Protein AF-A0A8H3AE46-F1 (afdb_monomer_lite)

Foldseek 3Di:
DDPLFQWAWEWDFDDADPVRFTKTFIWTWGPDPPDPDTDIDTDAPQRVCCVQPVDRDHDRARIWTDDPDQWIAGPPGRDIDHCVSSVPRHDHDYDDDDD

Radius of gyration: 13.95 Å; chains: 1; bounding box: 37×35×37 Å

Structure (mmCIF, N/CA/C/O backbone)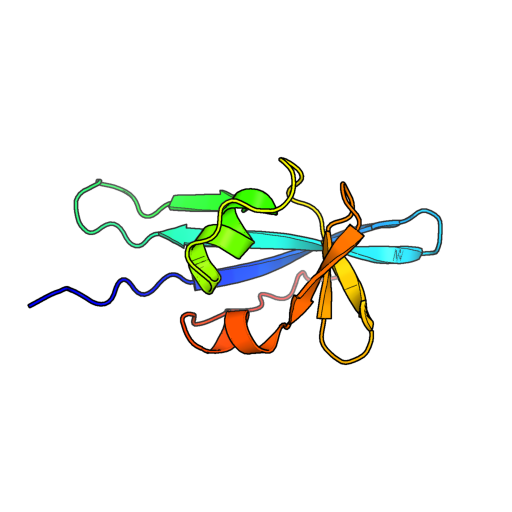:
data_AF-A0A8H3AE46-F1
#
_entry.id   AF-A0A8H3AE46-F1
#
loop_
_atom_site.group_PDB
_atom_site.id
_atom_site.type_symbol
_atom_site.label_atom_id
_atom_site.label_alt_id
_atom_site.label_comp_id
_atom_site.label_asym_id
_atom_site.label_entity_id
_atom_site.label_seq_id
_atom_site.pdbx_PDB_ins_code
_atom_site.Cartn_x
_atom_site.Cartn_y
_atom_site.Cartn_z
_atom_site.occupancy
_atom_site.B_iso_or_equiv
_atom_site.auth_seq_id
_atom_site.auth_comp_id
_atom_site.auth_asym_id
_atom_site.auth_atom_id
_atom_site.pdbx_PDB_model_num
ATOM 1 N N . MET A 1 1 ? -21.027 -10.380 20.212 1.00 33.25 1 MET A N 1
ATOM 2 C CA . MET A 1 1 ? -21.033 -9.512 19.016 1.00 33.25 1 MET A CA 1
ATOM 3 C C . MET A 1 1 ? -19.623 -9.006 18.825 1.00 33.25 1 MET A C 1
ATOM 5 O O . MET A 1 1 ? -19.149 -8.259 19.668 1.00 33.25 1 MET A O 1
ATOM 9 N N . GLU A 1 2 ? -18.929 -9.471 17.795 1.00 35.38 2 GLU A N 1
ATOM 10 C CA . GLU A 1 2 ? -17.583 -8.990 17.488 1.00 35.38 2 GLU A CA 1
ATOM 11 C C . GLU A 1 2 ? -17.728 -7.695 16.677 1.00 35.38 2 GLU A C 1
ATOM 13 O O . GLU A 1 2 ? -18.330 -7.728 15.598 1.00 35.38 2 GLU A O 1
ATOM 18 N N . PRO A 1 3 ? -17.295 -6.529 17.188 1.00 42.03 3 PRO A N 1
ATOM 19 C CA . PRO A 1 3 ? -17.392 -5.304 16.418 1.00 42.03 3 PRO A CA 1
ATOM 20 C C . PRO A 1 3 ? -16.419 -5.415 15.241 1.00 42.03 3 PRO A C 1
ATOM 22 O O . PRO A 1 3 ? -15.204 -5.472 15.430 1.00 42.03 3 PRO A O 1
ATOM 25 N N . ARG A 1 4 ? -16.961 -5.464 14.016 1.00 46.56 4 ARG A N 1
ATOM 26 C CA . ARG A 1 4 ? -16.182 -5.329 12.780 1.00 46.56 4 ARG A CA 1
ATOM 27 C C . ARG A 1 4 ? -15.415 -4.016 12.864 1.00 46.56 4 ARG A C 1
ATOM 29 O O . ARG A 1 4 ? -16.020 -2.955 12.759 1.00 46.56 4 ARG A O 1
ATOM 36 N N . LYS A 1 5 ? -14.107 -4.088 13.093 1.00 48.41 5 LYS A N 1
ATOM 37 C CA . LYS A 1 5 ? -13.227 -2.919 13.108 1.00 48.41 5 LYS A CA 1
ATOM 38 C C . LYS A 1 5 ? -13.118 -2.384 11.676 1.00 48.41 5 LYS A C 1
ATOM 40 O O . LYS A 1 5 ? -12.573 -3.096 10.833 1.00 48.41 5 LYS A O 1
ATOM 45 N N . PRO A 1 6 ? -13.627 -1.179 11.365 1.00 50.16 6 PRO A N 1
ATOM 46 C CA . PRO A 1 6 ? -13.389 -0.581 10.065 1.00 50.16 6 PRO A CA 1
ATOM 47 C C . PRO A 1 6 ? -11.967 -0.017 10.080 1.00 50.16 6 PRO A C 1
ATOM 49 O O . PRO A 1 6 ? -11.699 1.012 10.696 1.00 50.16 6 PRO A O 1
ATOM 52 N N . TYR A 1 7 ? -11.037 -0.740 9.465 1.00 59.28 7 TYR A N 1
ATOM 53 C CA . TYR A 1 7 ? -9.674 -0.268 9.256 1.00 59.28 7 TYR A CA 1
ATOM 54 C C . TYR A 1 7 ? -9.581 0.343 7.869 1.00 59.28 7 TYR A C 1
ATOM 56 O O . TYR A 1 7 ? -9.872 -0.320 6.876 1.00 59.28 7 TYR A O 1
ATOM 64 N N . PHE A 1 8 ? -9.167 1.602 7.800 1.00 58.50 8 PHE A N 1
ATOM 65 C CA . PHE A 1 8 ? -8.978 2.308 6.538 1.00 58.50 8 PHE A CA 1
ATOM 66 C C . PHE A 1 8 ? -7.498 2.301 6.160 1.00 58.50 8 PHE A C 1
ATOM 68 O O . PHE A 1 8 ? -6.647 2.522 7.011 1.00 58.50 8 PHE A O 1
ATOM 75 N N . PHE A 1 9 ? -7.185 2.015 4.904 1.00 65.44 9 PHE A N 1
ATOM 76 C CA . PHE A 1 9 ? -5.849 1.940 4.341 1.00 65.44 9 PHE A CA 1
ATOM 77 C C . PHE A 1 9 ? -5.792 3.048 3.310 1.00 65.44 9 PHE A C 1
ATOM 79 O O . PHE A 1 9 ? -6.587 3.041 2.386 1.00 65.44 9 PHE A O 1
ATOM 86 N N . TYR A 1 10 ? -4.905 4.014 3.466 1.00 61.06 10 TYR A N 1
ATOM 87 C CA . TYR A 1 10 ? -4.737 5.106 2.514 1.00 61.06 10 TYR A CA 1
ATOM 88 C C . TYR A 1 10 ? -3.467 4.849 1.720 1.00 61.06 10 TYR A C 1
ATOM 90 O O . TYR A 1 10 ? -2.464 4.462 2.309 1.00 61.06 10 TYR A O 1
ATOM 98 N N . PHE A 1 11 ? -3.476 5.087 0.412 1.00 68.19 11 PHE A N 1
ATOM 99 C CA . PHE A 1 11 ? -2.239 5.099 -0.363 1.00 68.19 11 PHE A CA 1
ATOM 100 C C . PHE A 1 11 ? -1.705 6.522 -0.413 1.00 68.19 11 PHE A C 1
ATOM 102 O O . PHE A 1 11 ? -2.384 7.416 -0.910 1.00 68.19 11 PHE A O 1
ATOM 109 N N . VAL A 1 12 ? -0.487 6.720 0.076 1.00 64.56 12 VAL A N 1
ATOM 110 C CA . VAL A 1 12 ? 0.244 7.975 -0.083 1.00 64.56 12 VAL A CA 1
ATOM 111 C C . VAL A 1 12 ? 1.391 7.729 -1.038 1.00 64.56 12 VAL A C 1
ATOM 113 O O . VAL A 1 12 ? 2.232 6.872 -0.787 1.00 64.56 12 VAL A O 1
ATOM 116 N N . THR A 1 13 ? 1.441 8.469 -2.138 1.00 64.75 13 THR A N 1
ATOM 117 C CA . THR A 1 13 ? 2.589 8.438 -3.043 1.00 64.75 13 THR A CA 1
ATOM 118 C C . THR A 1 13 ? 3.710 9.292 -2.467 1.00 64.75 13 THR A C 1
ATOM 120 O O . THR A 1 13 ? 3.600 10.515 -2.461 1.00 64.75 13 THR A O 1
ATOM 123 N N . ASN A 1 14 ? 4.793 8.663 -2.013 1.00 62.19 14 ASN A N 1
ATOM 124 C CA . ASN A 1 14 ? 5.985 9.357 -1.537 1.00 62.19 14 ASN A CA 1
ATOM 125 C C . ASN A 1 14 ? 7.172 8.980 -2.422 1.00 62.19 14 ASN A C 1
ATOM 127 O O . ASN A 1 14 ? 7.852 7.982 -2.196 1.00 62.19 14 ASN A O 1
ATOM 131 N N . GLY A 1 15 ? 7.441 9.813 -3.425 1.00 71.31 15 GLY A N 1
ATOM 132 C CA . GLY A 1 15 ? 8.631 9.691 -4.261 1.00 71.31 15 GLY A CA 1
ATOM 133 C C . GLY A 1 15 ? 8.539 8.641 -5.370 1.00 71.31 15 GLY A C 1
ATOM 134 O O . GLY A 1 15 ? 7.485 8.080 -5.675 1.00 71.31 15 GLY A O 1
ATOM 135 N N . ARG A 1 16 ? 9.676 8.434 -6.036 1.00 78.88 16 ARG A N 1
ATOM 136 C CA . ARG A 1 16 ? 9.837 7.516 -7.166 1.00 78.88 16 ARG A CA 1
ATOM 137 C C . ARG A 1 16 ? 11.087 6.664 -6.974 1.00 78.88 16 ARG A C 1
ATOM 139 O O . ARG A 1 16 ? 12.058 7.108 -6.363 1.00 78.88 16 ARG A O 1
ATOM 146 N N . THR A 1 17 ? 11.082 5.455 -7.518 1.00 76.94 17 THR A N 1
ATOM 147 C CA . THR A 1 17 ? 12.285 4.624 -7.633 1.00 76.94 17 THR A CA 1
ATOM 148 C C . THR A 1 17 ? 13.288 5.270 -8.597 1.00 76.94 17 THR A C 1
ATOM 150 O O . THR A 1 17 ? 12.956 6.188 -9.349 1.00 76.94 17 THR A O 1
ATOM 153 N N . ARG A 1 18 ? 14.521 4.742 -8.655 1.00 77.94 18 ARG A N 1
ATOM 154 C CA . ARG A 1 18 ? 15.526 5.177 -9.649 1.00 77.94 18 ARG A CA 1
ATOM 155 C C . ARG A 1 18 ? 15.058 5.009 -11.099 1.00 77.94 18 ARG A C 1
ATOM 157 O O . ARG A 1 18 ? 15.480 5.773 -11.955 1.00 77.94 18 ARG A O 1
ATOM 164 N N . SER A 1 19 ? 14.191 4.032 -11.366 1.00 79.81 19 SER A N 1
ATOM 165 C CA . SER A 1 19 ? 13.585 3.797 -12.682 1.00 79.81 19 SER A CA 1
ATOM 166 C C . SER A 1 19 ? 12.355 4.673 -12.953 1.00 79.81 19 SER A C 1
ATOM 168 O O . SER A 1 19 ? 11.729 4.537 -13.999 1.00 79.81 19 SER A O 1
ATOM 170 N N . GLY A 1 20 ? 11.998 5.569 -12.028 1.00 78.69 20 GLY A N 1
ATOM 171 C CA . GLY A 1 20 ? 10.869 6.485 -12.168 1.00 78.69 20 GLY A CA 1
ATOM 172 C C . GLY A 1 20 ? 9.515 5.904 -11.758 1.00 78.69 20 GLY A C 1
ATOM 173 O O . GLY A 1 20 ? 8.515 6.611 -11.876 1.00 78.69 20 GLY A O 1
ATOM 174 N N . ALA A 1 21 ? 9.459 4.667 -11.251 1.00 81.00 21 ALA A N 1
ATOM 175 C CA . ALA A 1 21 ? 8.209 4.069 -10.791 1.00 81.00 21 ALA A CA 1
ATOM 176 C C . ALA A 1 21 ? 7.724 4.757 -9.501 1.00 81.00 21 ALA A C 1
ATOM 178 O O . ALA A 1 21 ? 8.544 5.015 -8.616 1.00 81.00 21 ALA A O 1
ATOM 179 N N . PRO A 1 22 ? 6.426 5.066 -9.365 1.00 82.56 22 PRO A N 1
ATOM 180 C CA . PRO A 1 22 ? 5.878 5.661 -8.148 1.00 82.56 22 PRO A CA 1
ATOM 181 C C . PRO A 1 22 ? 6.047 4.731 -6.940 1.00 82.56 22 PRO A C 1
ATOM 183 O O . PRO A 1 22 ? 5.851 3.519 -7.045 1.00 82.56 22 PRO A O 1
ATOM 186 N N . ILE A 1 23 ? 6.410 5.313 -5.795 1.00 86.19 23 ILE A N 1
ATOM 187 C CA . ILE A 1 23 ? 6.477 4.618 -4.506 1.00 86.19 23 ILE A CA 1
ATOM 188 C C . ILE A 1 23 ? 5.264 5.021 -3.673 1.00 86.19 23 ILE A C 1
ATOM 190 O O . ILE A 1 23 ? 4.923 6.200 -3.571 1.00 86.19 23 ILE A O 1
ATOM 194 N N . TYR A 1 24 ? 4.639 4.032 -3.051 1.00 83.69 24 TYR A N 1
ATOM 195 C CA . TYR A 1 24 ? 3.456 4.166 -2.220 1.00 83.69 24 TYR A CA 1
ATOM 196 C C . TYR A 1 24 ? 3.773 3.752 -0.786 1.00 83.69 24 TYR A C 1
ATOM 198 O O . TYR A 1 24 ? 4.400 2.719 -0.568 1.00 83.69 24 TYR A O 1
ATOM 206 N N . ASN A 1 25 ? 3.256 4.489 0.187 1.00 85.06 25 ASN A N 1
ATOM 207 C CA . ASN A 1 25 ? 3.104 4.030 1.560 1.00 85.06 25 ASN A CA 1
ATOM 208 C C . ASN A 1 25 ? 1.625 3.745 1.793 1.00 85.06 25 ASN A C 1
ATOM 210 O O . ASN A 1 25 ? 0.761 4.505 1.350 1.00 85.06 25 ASN A O 1
ATOM 214 N N . ILE A 1 26 ? 1.329 2.653 2.491 1.00 81.94 26 ILE A N 1
ATOM 215 C CA . ILE A 1 26 ? -0.035 2.363 2.918 1.00 81.94 26 ILE A CA 1
ATOM 216 C C . ILE A 1 26 ? -0.184 2.831 4.363 1.00 81.94 26 ILE A C 1
ATOM 218 O O . ILE A 1 26 ? 0.589 2.429 5.229 1.00 81.94 26 ILE A O 1
ATOM 222 N N . LEU A 1 27 ? -1.173 3.674 4.641 1.00 79.50 27 LEU A N 1
ATOM 223 C CA . LEU A 1 27 ? -1.457 4.162 5.984 1.00 79.50 27 LEU A CA 1
ATOM 224 C C . LEU A 1 27 ? -2.676 3.465 6.562 1.00 79.50 27 LEU A C 1
ATOM 226 O O . LEU A 1 27 ? -3.766 3.608 6.024 1.00 79.50 27 LEU A O 1
ATOM 230 N N . LYS A 1 28 ? -2.519 2.777 7.688 1.00 76.62 28 LYS A N 1
ATOM 231 C CA . LYS A 1 28 ? -3.627 2.212 8.453 1.00 76.62 28 LYS A CA 1
ATOM 232 C C . LYS A 1 28 ? -4.185 3.262 9.406 1.00 76.62 28 LYS A C 1
ATOM 234 O O . LYS A 1 28 ? -3.489 3.701 10.321 1.00 76.62 28 LYS A O 1
ATOM 239 N N . HIS A 1 29 ? -5.450 3.614 9.233 1.00 73.44 29 HIS A N 1
ATOM 240 C CA . HIS A 1 29 ? -6.227 4.367 10.202 1.00 73.44 29 HIS A CA 1
ATOM 241 C C . HIS A 1 29 ? -6.914 3.402 11.162 1.00 73.44 29 HIS A C 1
ATOM 243 O O . HIS A 1 29 ? -7.703 2.544 10.753 1.00 73.44 29 HIS A O 1
ATOM 249 N N . THR A 1 30 ? -6.620 3.558 12.448 1.00 69.94 30 THR A N 1
ATOM 250 C CA . THR A 1 30 ? -7.317 2.837 13.509 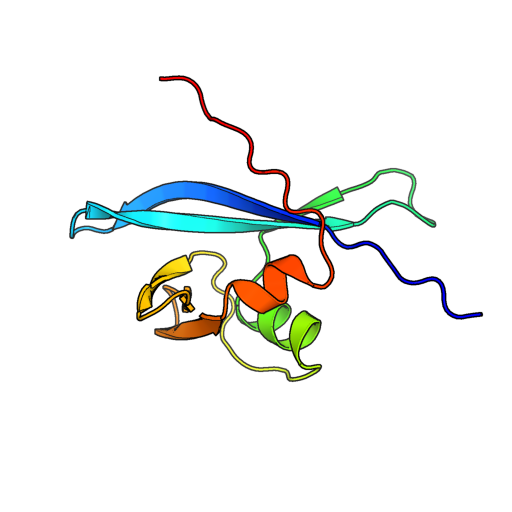1.00 69.94 30 THR A CA 1
ATOM 251 C C . THR A 1 30 ? -8.287 3.797 14.191 1.00 69.94 30 THR A C 1
ATOM 253 O O . THR A 1 30 ? -7.827 4.720 14.876 1.00 69.94 30 THR A O 1
ATOM 256 N N . PRO A 1 31 ? -9.611 3.606 14.029 1.00 64.75 31 PRO A N 1
ATOM 257 C CA . PRO A 1 31 ? -10.583 4.398 14.764 1.00 64.75 31 PRO A CA 1
ATOM 258 C C . PRO A 1 31 ? -10.439 4.102 16.260 1.00 64.75 31 PRO A C 1
ATOM 260 O O . PRO A 1 31 ? -10.308 2.948 16.676 1.00 64.75 31 PRO A O 1
ATOM 263 N N . GLY A 1 32 ? -10.428 5.152 17.078 1.00 57.50 32 GLY A N 1
ATOM 264 C CA . GLY A 1 32 ? -10.346 5.002 18.526 1.00 57.50 32 GLY A CA 1
ATOM 265 C C . GLY A 1 32 ? -11.643 4.406 19.062 1.00 57.50 32 GLY A C 1
ATOM 266 O O . GLY A 1 32 ? -12.657 5.093 19.093 1.00 57.50 32 GLY A O 1
ATOM 267 N N . SER A 1 33 ? -11.628 3.141 19.487 1.00 55.53 33 SER A N 1
ATOM 268 C CA . SER A 1 33 ? -12.729 2.578 20.284 1.00 55.53 33 SER A CA 1
ATOM 269 C C . SER A 1 33 ? -12.490 2.726 21.790 1.00 55.53 33 SER A C 1
ATOM 271 O O . SER A 1 33 ? -13.442 2.712 22.561 1.00 55.53 33 SER A O 1
ATOM 273 N N . THR A 1 34 ? -11.226 2.841 22.219 1.00 53.56 34 THR A N 1
ATOM 274 C CA . THR A 1 34 ? -10.808 2.827 23.638 1.00 53.56 34 THR A CA 1
ATOM 275 C C . THR A 1 34 ? -9.611 3.732 23.964 1.00 53.56 34 THR A C 1
ATOM 277 O O . THR A 1 34 ? -9.326 3.959 25.137 1.00 53.56 34 THR A O 1
ATOM 280 N N . THR A 1 35 ? -8.913 4.278 22.964 1.00 48.41 35 THR A N 1
ATOM 281 C CA . THR A 1 35 ? -7.814 5.246 23.129 1.00 48.41 35 THR A CA 1
ATOM 282 C C . THR A 1 3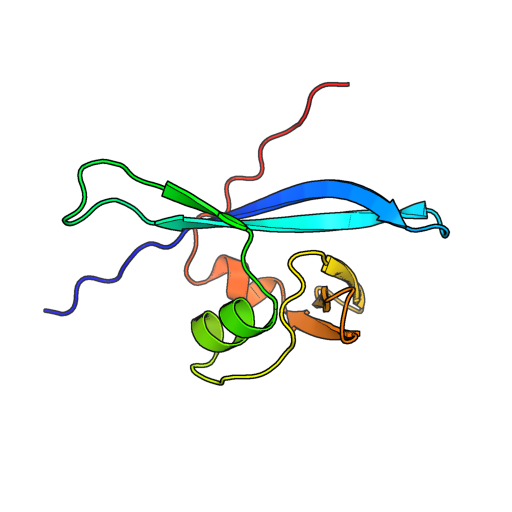5 ? -8.258 6.656 22.718 1.00 48.41 35 THR A C 1
ATOM 284 O O . THR A 1 35 ? -9.031 6.785 21.769 1.00 48.41 35 THR A O 1
ATOM 287 N N . PRO A 1 36 ? -7.763 7.738 23.361 1.00 46.88 36 PRO A N 1
ATOM 288 C CA . PRO A 1 36 ? -8.324 9.087 23.192 1.00 46.88 36 PRO A CA 1
ATOM 289 C C . PRO A 1 36 ? -8.113 9.721 21.808 1.00 46.88 36 PRO A C 1
ATOM 291 O O . PRO A 1 36 ? -8.613 10.815 21.560 1.00 46.88 36 PRO A O 1
ATOM 294 N N . ARG A 1 37 ? -7.343 9.094 20.910 1.00 51.75 37 ARG A N 1
ATOM 295 C CA . ARG A 1 37 ? -7.074 9.615 19.567 1.00 51.75 37 ARG A CA 1
ATOM 296 C C . ARG A 1 37 ? -7.050 8.483 18.553 1.00 51.75 37 ARG A C 1
ATOM 298 O O . ARG A 1 37 ? -6.322 7.507 18.724 1.00 51.75 37 ARG A O 1
ATOM 305 N N . ALA A 1 38 ? -7.819 8.654 17.482 1.00 60.81 38 ALA A N 1
ATOM 306 C CA . ALA A 1 38 ? -7.589 7.916 16.254 1.00 60.81 38 ALA A CA 1
ATOM 307 C C . ALA A 1 38 ? -6.137 8.146 15.808 1.00 60.81 38 ALA A C 1
ATOM 309 O O . ALA A 1 38 ? -5.628 9.266 15.915 1.00 60.81 38 ALA A O 1
ATOM 310 N N . PHE A 1 39 ? -5.466 7.094 15.346 1.00 66.69 39 PHE A N 1
ATOM 311 C CA . PHE A 1 39 ? -4.094 7.200 14.858 1.00 66.69 39 PHE A CA 1
ATOM 312 C C . PHE A 1 39 ? -3.978 6.617 13.456 1.00 66.69 39 PHE A C 1
ATOM 314 O O . PHE A 1 39 ? -4.666 5.656 13.098 1.00 66.69 39 PHE A O 1
ATOM 321 N N . THR A 1 40 ? -3.084 7.220 12.684 1.00 70.19 40 THR A N 1
ATOM 322 C CA . THR A 1 40 ? -2.731 6.794 11.337 1.00 70.19 40 THR A CA 1
ATOM 323 C C . THR A 1 40 ? -1.260 6.399 11.352 1.00 70.19 40 THR A C 1
ATOM 325 O O . THR A 1 40 ? -0.428 7.185 11.802 1.00 70.19 40 THR A O 1
ATOM 328 N N . ALA A 1 41 ? -0.938 5.185 10.908 1.00 78.88 41 ALA A N 1
ATOM 329 C CA . ALA A 1 41 ? 0.435 4.681 10.869 1.00 78.88 41 ALA A CA 1
ATOM 330 C C . ALA A 1 41 ? 0.741 4.008 9.531 1.00 78.88 41 ALA A C 1
ATOM 332 O O . ALA A 1 41 ? -0.122 3.350 8.954 1.00 78.88 41 ALA A O 1
ATOM 333 N N . GLU A 1 42 ? 1.979 4.144 9.062 1.00 85.94 42 GLU A N 1
ATOM 334 C CA . GLU A 1 42 ? 2.481 3.383 7.918 1.00 85.94 42 GLU A CA 1
ATOM 335 C C . GLU A 1 42 ? 2.488 1.886 8.241 1.00 85.94 42 GLU A C 1
ATOM 337 O O . GLU A 1 42 ? 2.996 1.467 9.285 1.00 85.94 42 GLU A O 1
ATOM 342 N N . ILE A 1 43 ? 1.906 1.074 7.358 1.00 86.19 43 ILE A N 1
ATOM 343 C CA . ILE A 1 43 ? 1.828 -0.374 7.544 1.00 86.19 43 ILE A CA 1
ATOM 344 C C . ILE A 1 43 ? 3.023 -1.072 6.901 1.00 86.19 43 ILE A C 1
ATOM 346 O O . ILE A 1 43 ? 3.342 -0.881 5.721 1.00 86.19 43 ILE A O 1
ATOM 350 N N . ARG A 1 44 ? 3.672 -1.928 7.689 1.00 91.25 44 ARG A N 1
ATOM 351 C CA . ARG A 1 44 ? 4.750 -2.793 7.210 1.00 91.25 44 ARG A CA 1
ATOM 352 C C . ARG A 1 44 ? 4.184 -3.890 6.322 1.00 91.25 44 ARG A C 1
ATOM 354 O O . ARG A 1 44 ? 3.057 -4.335 6.522 1.00 91.25 44 ARG A O 1
ATOM 361 N N . CYS A 1 45 ? 4.998 -4.392 5.405 1.00 90.88 45 CYS A N 1
ATOM 362 C CA . CYS A 1 45 ? 4.620 -5.508 4.547 1.00 90.88 45 CYS A CA 1
ATOM 363 C C . CYS A 1 45 ? 4.206 -6.739 5.366 1.00 90.88 45 CYS A C 1
ATOM 365 O O . CYS A 1 45 ? 3.184 -7.342 5.058 1.00 90.88 45 CYS A O 1
ATOM 367 N N . SER A 1 46 ? 4.915 -7.049 6.457 1.00 91.50 46 SER A N 1
ATOM 368 C CA . SER A 1 46 ? 4.523 -8.120 7.385 1.00 91.50 46 SER A CA 1
ATOM 369 C C . SER A 1 46 ? 3.113 -7.961 7.947 1.00 91.50 46 SER A C 1
ATOM 371 O O . SER A 1 46 ? 2.347 -8.919 8.051 1.00 91.50 46 SER A O 1
ATOM 373 N N . ASP A 1 47 ? 2.779 -6.730 8.319 1.00 88.06 47 ASP A N 1
ATOM 374 C CA . ASP A 1 47 ? 1.532 -6.410 8.996 1.00 88.06 47 ASP A CA 1
ATOM 375 C C . ASP A 1 47 ? 0.385 -6.416 7.983 1.00 88.06 47 ASP A C 1
ATOM 377 O O . ASP A 1 47 ? -0.686 -6.933 8.273 1.00 88.06 47 ASP A O 1
ATOM 381 N N . LEU A 1 48 ? 0.624 -5.945 6.755 1.00 85.94 48 LEU A N 1
ATOM 382 C CA . LEU A 1 48 ? -0.363 -5.968 5.677 1.00 85.94 48 LEU A CA 1
ATOM 383 C C . LEU A 1 48 ? -0.840 -7.397 5.353 1.00 85.94 48 LEU A C 1
ATOM 385 O O . LEU A 1 48 ? -2.039 -7.628 5.187 1.00 85.94 48 LEU A O 1
ATOM 389 N N . TRP A 1 49 ? 0.074 -8.369 5.303 1.00 84.50 49 TRP A N 1
ATOM 390 C CA . TRP A 1 49 ? -0.278 -9.776 5.076 1.00 84.50 49 TRP A CA 1
ATOM 391 C C . TRP A 1 49 ? -1.004 -10.387 6.266 1.00 84.50 49 TRP A C 1
ATOM 393 O O . TRP A 1 49 ? -1.945 -11.165 6.085 1.00 84.50 49 TRP A O 1
ATOM 403 N N . HIS A 1 50 ? -0.593 -10.017 7.477 1.00 84.81 50 HIS A N 1
ATOM 404 C CA . HIS A 1 50 ? -1.258 -10.485 8.678 1.00 84.81 50 HIS A CA 1
ATOM 405 C C . HIS A 1 50 ? -2.700 -9.978 8.752 1.00 84.81 50 HIS A C 1
ATOM 407 O O . HIS A 1 50 ? -3.603 -10.752 9.043 1.00 84.81 50 HIS A O 1
ATOM 413 N N . GLU A 1 51 ? -2.948 -8.717 8.409 1.00 77.94 51 GLU A N 1
ATOM 414 C CA . GLU A 1 51 ? -4.298 -8.147 8.413 1.00 77.94 51 GLU A CA 1
ATOM 415 C C . GLU A 1 51 ? -5.205 -8.782 7.352 1.00 77.94 51 GLU A C 1
ATOM 417 O O . GLU A 1 51 ? -6.381 -9.022 7.610 1.00 77.94 51 GLU A O 1
ATOM 422 N N . ALA A 1 52 ? -4.675 -9.077 6.163 1.00 75.62 52 ALA A N 1
ATOM 423 C CA . ALA A 1 52 ? -5.482 -9.611 5.068 1.00 75.62 52 ALA A CA 1
ATOM 424 C C . ALA A 1 52 ? -5.727 -11.122 5.165 1.00 75.62 52 ALA A C 1
ATOM 426 O O . ALA A 1 52 ? -6.805 -11.598 4.814 1.00 75.62 52 AL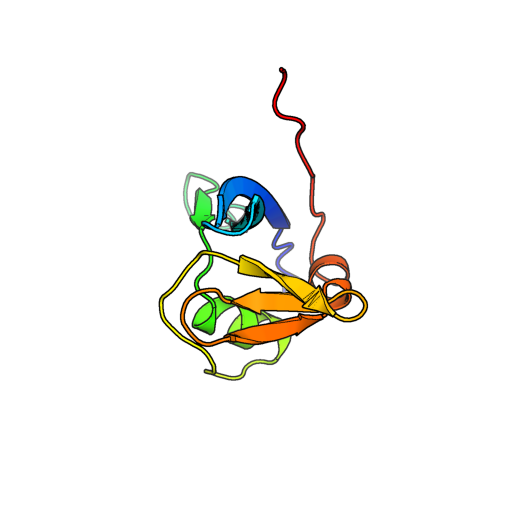A A O 1
ATOM 427 N N . TYR A 1 53 ? -4.722 -11.878 5.611 1.00 76.19 53 TYR A N 1
ATOM 428 C CA . TYR A 1 53 ? -4.723 -13.340 5.534 1.00 76.19 53 TYR A CA 1
ATOM 429 C C . TYR A 1 53 ? -4.490 -14.026 6.885 1.00 76.19 53 TYR A C 1
ATOM 431 O O . TYR A 1 53 ? -4.520 -15.250 6.951 1.00 76.19 53 TYR A O 1
ATOM 439 N N . SER A 1 54 ? -4.257 -13.275 7.968 1.00 80.75 54 SER A N 1
ATOM 440 C CA . SER A 1 54 ? -3.850 -13.809 9.282 1.00 80.75 54 SER A CA 1
ATOM 441 C C . SER A 1 54 ? -2.519 -14.576 9.264 1.00 80.75 54 SER A C 1
ATOM 443 O O . SER A 1 54 ? -2.258 -15.401 10.136 1.00 80.75 54 SER A O 1
ATOM 445 N N . ILE A 1 55 ? -1.629 -14.267 8.312 1.00 79.88 55 ILE A N 1
ATOM 446 C CA . ILE A 1 55 ? -0.323 -14.926 8.142 1.00 79.88 55 ILE A CA 1
ATOM 447 C C . ILE A 1 55 ? 0.800 -13.932 8.448 1.00 79.88 55 ILE A C 1
ATOM 449 O O . ILE A 1 55 ? 0.774 -12.802 7.969 1.00 79.88 55 ILE A O 1
ATOM 453 N N . LYS A 1 56 ? 1.800 -14.341 9.238 1.00 82.69 56 LYS A N 1
ATOM 454 C CA . LYS A 1 56 ? 3.019 -13.543 9.447 1.00 82.69 56 LYS A CA 1
ATOM 455 C C . LYS A 1 56 ? 3.982 -13.780 8.295 1.00 82.69 56 LYS A C 1
ATOM 457 O O . LYS A 1 56 ? 4.794 -14.699 8.349 1.00 82.69 56 LYS A O 1
ATOM 462 N N . ASP A 1 57 ? 3.861 -12.961 7.261 1.00 84.38 57 ASP A N 1
ATOM 463 C CA . ASP A 1 57 ? 4.664 -13.085 6.053 1.00 84.38 57 ASP A CA 1
ATOM 464 C C . ASP A 1 57 ? 5.056 -11.717 5.487 1.00 84.38 57 ASP A C 1
ATOM 466 O O . ASP A 1 57 ? 4.257 -10.794 5.528 1.00 84.38 57 ASP A O 1
ATOM 470 N N . GLY A 1 58 ? 6.275 -11.576 4.961 1.00 88.69 58 GLY A N 1
ATOM 471 C CA . GLY A 1 58 ? 6.824 -10.301 4.476 1.00 88.69 58 GLY A CA 1
ATOM 472 C C . GLY A 1 58 ? 7.946 -9.728 5.342 1.00 88.69 58 GLY A C 1
ATOM 473 O O . GLY A 1 58 ? 8.553 -10.434 6.144 1.00 88.69 58 GLY A O 1
ATOM 474 N N . CYS A 1 59 ? 8.265 -8.447 5.139 1.00 93.12 59 CYS A N 1
ATOM 475 C CA . CYS A 1 59 ? 9.365 -7.760 5.825 1.00 93.12 59 CYS A CA 1
ATOM 476 C C . CYS A 1 59 ? 8.910 -6.475 6.538 1.00 93.12 59 CYS A C 1
ATOM 478 O O . CYS A 1 59 ? 7.749 -6.073 6.464 1.00 93.12 59 CYS A O 1
ATOM 480 N N . SER A 1 60 ? 9.842 -5.816 7.229 1.00 94.00 60 SER A N 1
ATOM 481 C CA . SER A 1 60 ? 9.592 -4.599 8.011 1.00 94.00 60 SER A CA 1
ATOM 482 C C . SER A 1 60 ? 9.457 -3.314 7.181 1.00 94.00 60 SER A C 1
ATOM 484 O O . SER A 1 60 ? 9.228 -2.253 7.759 1.00 94.00 60 SER A O 1
ATOM 486 N N . PHE A 1 61 ? 9.595 -3.380 5.853 1.00 93.69 61 PHE A N 1
ATOM 487 C CA . PHE A 1 61 ? 9.473 -2.212 4.977 1.00 93.69 61 PHE A CA 1
ATOM 488 C C . PHE A 1 61 ? 8.020 -1.753 4.857 1.00 93.69 61 PHE A C 1
ATOM 490 O O . PHE A 1 61 ? 7.100 -2.567 4.867 1.00 93.69 61 PHE A O 1
ATOM 497 N N . VAL A 1 62 ? 7.843 -0.443 4.691 1.00 90.88 62 VAL A N 1
ATOM 498 C CA . VAL A 1 62 ? 6.538 0.236 4.578 1.00 90.88 62 VAL A CA 1
ATOM 499 C C . VAL A 1 62 ? 6.263 0.807 3.181 1.00 90.88 62 VAL A C 1
ATOM 501 O O . VAL A 1 62 ? 5.219 1.411 2.954 1.00 90.88 62 VAL A O 1
ATOM 504 N N . GLN A 1 63 ? 7.207 0.625 2.254 1.00 90.25 63 GLN A N 1
ATOM 505 C CA . GLN A 1 63 ? 7.165 1.158 0.894 1.00 90.25 63 GLN A CA 1
ATOM 506 C C . GLN A 1 63 ? 6.771 0.074 -0.107 1.00 90.25 63 GLN A C 1
ATOM 508 O O . GLN A 1 63 ? 7.279 -1.051 -0.063 1.00 90.25 63 GLN A O 1
ATOM 513 N N . TYR A 1 64 ? 5.917 0.448 -1.050 1.00 89.88 64 TYR A N 1
ATOM 514 C CA . TYR A 1 64 ? 5.363 -0.411 -2.086 1.00 89.88 64 TYR A CA 1
ATOM 515 C C . TYR A 1 64 ? 5.498 0.260 -3.454 1.00 89.88 64 TYR A C 1
ATOM 517 O O . TYR A 1 64 ? 5.601 1.479 -3.551 1.00 89.88 64 TYR A O 1
ATOM 525 N N . ILE A 1 65 ? 5.474 -0.531 -4.516 1.00 89.44 65 ILE A N 1
ATOM 526 C CA . ILE A 1 65 ? 5.413 -0.080 -5.910 1.00 89.44 65 ILE A CA 1
ATOM 527 C C . ILE A 1 65 ? 4.246 -0.771 -6.609 1.00 89.44 65 ILE A C 1
ATOM 529 O O . ILE A 1 65 ? 3.684 -1.733 -6.079 1.00 89.44 65 ILE A O 1
ATOM 533 N N . ASP A 1 66 ? 3.885 -0.305 -7.800 1.00 86.19 66 ASP A N 1
ATOM 534 C CA . ASP A 1 66 ? 2.942 -1.039 -8.639 1.00 86.19 66 ASP A CA 1
ATOM 535 C C . ASP A 1 66 ? 3.546 -2.379 -9.074 1.00 86.19 66 ASP A C 1
ATOM 537 O O . ASP A 1 66 ? 4.667 -2.437 -9.581 1.00 86.19 66 ASP A O 1
ATOM 541 N N . GLY A 1 67 ? 2.785 -3.447 -8.845 1.00 83.94 67 GLY A N 1
ATOM 542 C CA . GLY A 1 67 ? 3.059 -4.786 -9.350 1.00 83.94 67 GLY A CA 1
ATOM 543 C C . GLY A 1 67 ? 2.206 -5.108 -10.586 1.00 83.94 67 GLY A C 1
ATOM 544 O O . GLY A 1 67 ? 1.385 -4.288 -11.018 1.00 83.94 67 GLY A O 1
ATOM 545 N N . PRO A 1 68 ? 2.366 -6.307 -11.163 1.00 83.12 68 PRO A N 1
ATOM 546 C CA . PRO A 1 68 ? 1.572 -6.757 -12.300 1.00 83.12 68 PRO A CA 1
ATOM 547 C C . PRO A 1 68 ? 0.081 -6.873 -11.949 1.00 83.12 68 PRO A C 1
ATOM 549 O O . PRO A 1 68 ? -0.293 -7.143 -10.808 1.00 83.12 68 PRO A O 1
ATOM 552 N N . GLU A 1 69 ? -0.780 -6.666 -12.950 1.00 75.12 69 GLU A N 1
ATOM 553 C CA . GLU A 1 69 ? -2.204 -7.044 -12.933 1.00 75.12 69 GLU A CA 1
ATOM 554 C C . GLU A 1 69 ? -2.925 -6.775 -11.597 1.00 75.12 69 GLU A C 1
ATOM 556 O O . GLU A 1 69 ? -3.458 -7.676 -10.952 1.00 75.12 69 GLU A O 1
ATOM 561 N N . TYR A 1 70 ? -2.945 -5.511 -11.166 1.00 81.75 70 TYR A N 1
ATOM 562 C CA . TYR A 1 70 ? -3.633 -5.050 -9.947 1.00 81.75 70 TYR A CA 1
ATOM 563 C C . TYR A 1 70 ? -2.978 -5.426 -8.608 1.00 81.75 70 TYR A C 1
ATOM 565 O O . TYR A 1 70 ? -3.634 -5.329 -7.563 1.00 81.75 70 TYR A O 1
ATOM 573 N N . HIS A 1 71 ? -1.696 -5.780 -8.599 1.00 86.44 71 HIS A N 1
ATOM 574 C CA . HIS A 1 71 ? -0.925 -5.974 -7.371 1.00 86.44 71 HIS A CA 1
ATOM 575 C C . HIS A 1 71 ? -0.145 -4.714 -6.977 1.00 86.44 71 HIS A C 1
ATOM 577 O O . HIS A 1 71 ? 0.071 -3.801 -7.777 1.00 86.44 71 HIS A O 1
ATOM 583 N N . ILE A 1 72 ? 0.246 -4.650 -5.710 1.00 88.06 72 ILE A N 1
ATOM 584 C CA . ILE A 1 72 ? 1.366 -3.831 -5.242 1.00 88.06 72 ILE A CA 1
ATOM 585 C C . ILE A 1 72 ? 2.481 -4.758 -4.789 1.00 88.06 72 ILE A C 1
ATOM 587 O O . ILE A 1 72 ? 2.200 -5.800 -4.201 1.00 88.06 72 ILE A O 1
ATOM 591 N N . SER A 1 73 ? 3.726 -4.358 -4.994 1.00 91.50 73 SER A N 1
ATOM 592 C CA . SER A 1 73 ? 4.886 -5.140 -4.569 1.00 91.50 73 SER A CA 1
ATOM 593 C C . SER A 1 73 ? 5.651 -4.386 -3.493 1.00 91.50 73 SER A C 1
ATOM 595 O O . SER A 1 73 ? 5.932 -3.197 -3.629 1.00 91.50 73 SER A O 1
ATOM 597 N N . CYS A 1 74 ? 5.973 -5.063 -2.394 1.00 92.12 74 CYS A N 1
ATOM 598 C CA . CYS A 1 74 ? 6.785 -4.501 -1.322 1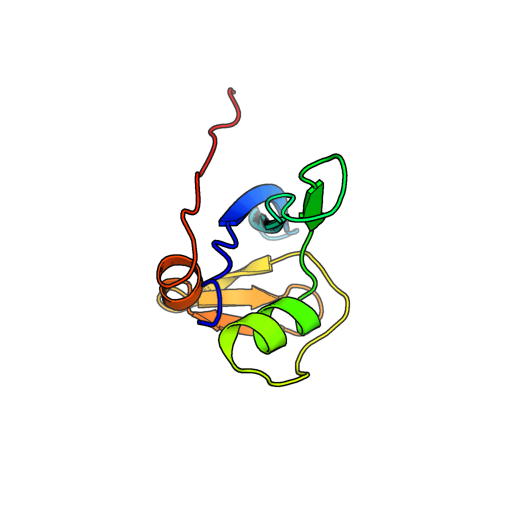.00 92.12 74 CYS A CA 1
ATOM 599 C C . CYS A 1 74 ? 8.204 -4.233 -1.829 1.00 92.12 74 CYS A C 1
ATOM 601 O O . CYS A 1 74 ? 8.876 -5.147 -2.306 1.00 92.12 74 CYS A O 1
ATOM 603 N N . LEU A 1 75 ? 8.695 -3.006 -1.661 1.00 91.12 75 LEU A N 1
ATOM 604 C CA . LEU A 1 75 ? 10.019 -2.616 -2.144 1.00 91.12 75 LEU A CA 1
ATOM 605 C C . LEU A 1 75 ? 11.153 -3.362 -1.418 1.00 91.12 75 LEU A C 1
ATOM 607 O O . LEU A 1 75 ? 12.214 -3.580 -1.992 1.00 91.12 75 LEU A O 1
ATOM 611 N N . GLY A 1 76 ? 10.933 -3.766 -0.162 1.00 91.06 76 GLY A N 1
ATOM 612 C CA . GLY A 1 76 ? 11.961 -4.415 0.655 1.00 91.06 76 GLY A CA 1
ATOM 613 C C . GLY A 1 76 ? 12.165 -5.903 0.369 1.00 91.06 76 GLY A C 1
ATOM 614 O O . GLY A 1 76 ? 13.290 -6.382 0.436 1.00 91.06 76 GLY A O 1
ATOM 615 N N . CYS A 1 77 ? 11.095 -6.654 0.090 1.00 92.88 77 CYS A N 1
ATOM 616 C CA . CYS A 1 77 ? 11.170 -8.114 -0.094 1.00 92.88 77 CYS A CA 1
ATOM 617 C C . CYS A 1 77 ? 10.524 -8.633 -1.385 1.00 92.88 77 CYS A C 1
ATOM 619 O O . CYS A 1 77 ? 10.519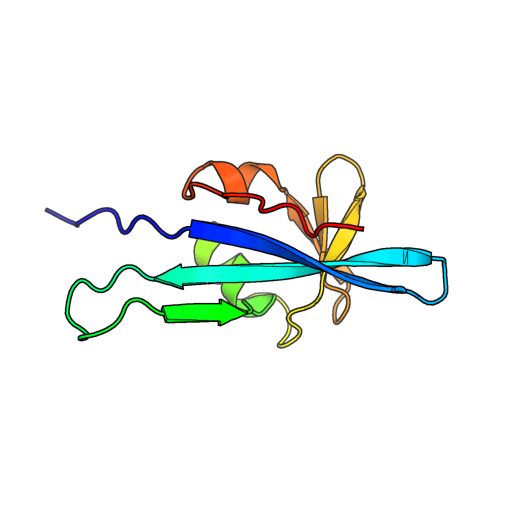 -9.839 -1.610 1.00 92.88 77 CYS A O 1
ATOM 621 N N . GLY A 1 78 ? 9.955 -7.758 -2.218 1.00 91.81 78 GLY A N 1
ATOM 622 C CA . GLY A 1 78 ? 9.347 -8.122 -3.500 1.00 91.81 78 GLY A CA 1
ATOM 623 C C . GLY A 1 78 ? 8.002 -8.843 -3.402 1.00 91.81 78 GLY A C 1
ATOM 624 O O . GLY A 1 78 ? 7.428 -9.174 -4.432 1.00 91.81 78 GLY A O 1
ATOM 625 N N . ARG A 1 79 ? 7.472 -9.090 -2.196 1.00 90.00 79 ARG A N 1
ATOM 626 C CA . ARG A 1 79 ? 6.174 -9.757 -2.040 1.00 90.00 79 ARG A CA 1
ATOM 627 C C . ARG A 1 79 ? 5.038 -8.934 -2.629 1.00 90.00 79 ARG A C 1
ATOM 629 O O . ARG A 1 79 ? 4.972 -7.726 -2.402 1.00 90.00 79 ARG A O 1
ATOM 636 N N . GLU A 1 80 ? 4.122 -9.618 -3.306 1.00 90.44 80 GLU A N 1
ATOM 637 C CA . GLU A 1 80 ? 3.019 -8.998 -4.038 1.00 90.44 80 GLU A CA 1
ATOM 638 C C . GLU A 1 80 ? 1.677 -9.153 -3.320 1.00 90.44 80 GLU A C 1
ATOM 640 O O . GLU A 1 80 ? 1.305 -10.238 -2.873 1.00 90.44 80 GLU A O 1
ATOM 645 N N . PHE A 1 81 ? 0.922 -8.063 -3.241 1.00 85.12 81 PHE A N 1
ATOM 646 C CA . PHE A 1 81 ? -0.373 -7.990 -2.585 1.00 85.12 81 PHE A CA 1
ATOM 647 C C . PHE A 1 81 ? -1.443 -7.529 -3.572 1.00 85.12 81 PHE A C 1
ATOM 649 O O . PHE A 1 81 ? -1.327 -6.458 -4.169 1.00 85.12 81 PHE A O 1
ATOM 656 N N . ALA A 1 82 ? -2.527 -8.290 -3.721 1.00 83.50 82 ALA A N 1
ATOM 657 C CA . ALA A 1 82 ? -3.610 -7.902 -4.620 1.00 83.50 82 ALA A CA 1
ATOM 658 C C . ALA A 1 82 ? -4.410 -6.715 -4.050 1.00 83.50 82 ALA A C 1
ATOM 660 O O . ALA A 1 82 ? -5.051 -6.824 -3.000 1.00 83.50 82 ALA A O 1
ATOM 661 N N . LYS A 1 83 ? -4.466 -5.595 -4.787 1.00 77.81 83 LYS A N 1
ATOM 662 C CA . LYS A 1 83 ? -5.145 -4.348 -4.372 1.00 77.81 83 LYS A CA 1
ATOM 663 C C . LYS A 1 83 ? -6.627 -4.540 -4.031 1.00 77.81 83 LYS A C 1
ATOM 665 O O . LYS A 1 83 ? -7.194 -3.740 -3.292 1.00 77.81 83 LYS A O 1
ATOM 670 N N . ARG A 1 84 ? -7.275 -5.597 -4.535 1.00 74.88 84 ARG A N 1
ATOM 671 C CA . ARG A 1 84 ? -8.683 -5.912 -4.231 1.00 74.88 84 ARG A CA 1
ATOM 672 C C . ARG A 1 84 ? -8.941 -6.148 -2.740 1.00 74.88 84 ARG A C 1
ATOM 674 O O . ARG A 1 84 ? -9.996 -5.757 -2.252 1.00 74.88 84 ARG A O 1
ATOM 681 N N . TYR A 1 85 ? -7.984 -6.724 -2.008 1.00 71.44 85 TYR A N 1
ATOM 682 C CA . TYR A 1 85 ? -8.156 -6.993 -0.576 1.00 71.44 85 TYR A CA 1
ATOM 683 C C . TYR A 1 85 ? -8.051 -5.719 0.264 1.00 71.44 85 TYR A C 1
ATOM 685 O O . TYR A 1 85 ? -8.716 -5.611 1.288 1.00 71.44 85 TYR A O 1
ATOM 693 N N . LEU A 1 86 ? -7.344 -4.700 -0.237 1.00 68.81 86 LEU A N 1
ATOM 694 C CA . LEU A 1 86 ? -7.360 -3.354 0.341 1.00 68.81 86 LEU A CA 1
ATOM 695 C C . LEU A 1 86 ? -8.699 -2.641 0.144 1.00 68.81 86 LEU A C 1
ATOM 697 O O . LEU A 1 86 ? -8.891 -1.594 0.733 1.00 68.81 86 LEU A O 1
ATOM 701 N N . ARG A 1 87 ? -9.621 -3.161 -0.678 1.00 58.69 87 ARG A N 1
ATOM 702 C CA . ARG A 1 87 ? -10.961 -2.580 -0.878 1.00 58.69 87 ARG A CA 1
ATOM 703 C C . ARG A 1 87 ? -12.042 -3.267 -0.040 1.00 58.69 87 ARG A C 1
ATOM 705 O O . ARG A 1 87 ? -13.077 -2.666 0.218 1.00 58.69 87 ARG A O 1
ATOM 712 N N . GLN A 1 88 ? -11.835 -4.523 0.364 1.00 49.94 88 GLN A N 1
ATOM 713 C CA . GLN A 1 88 ? -12.879 -5.350 0.989 1.00 49.94 88 GLN A CA 1
ATOM 714 C C . GLN A 1 88 ? -13.033 -5.156 2.510 1.00 49.94 88 GLN A C 1
ATOM 716 O O . GLN A 1 88 ? -14.055 -5.563 3.056 1.00 49.94 88 GLN A O 1
ATOM 721 N N . GLY A 1 89 ? -12.084 -4.507 3.194 1.00 48.84 89 GLY A N 1
ATOM 722 C CA . GLY A 1 89 ? -12.155 -4.231 4.642 1.00 48.84 89 GLY A CA 1
ATOM 723 C C . GLY A 1 89 ? -12.128 -2.746 5.017 1.00 48.84 89 GLY A C 1
ATOM 724 O O . GLY A 1 89 ? -11.981 -2.412 6.190 1.00 48.84 89 GLY A O 1
ATOM 725 N N . THR A 1 90 ? -12.180 -1.856 4.022 1.00 51.66 90 THR A N 1
ATOM 726 C CA . THR A 1 90 ? -11.419 -0.610 4.082 1.00 51.66 90 THR A CA 1
ATOM 727 C C . THR A 1 90 ? -12.005 0.453 3.142 1.00 51.66 90 THR A C 1
ATOM 729 O O . THR A 1 90 ? -11.864 0.348 1.926 1.00 51.66 90 THR A O 1
ATOM 732 N N . LEU A 1 91 ? -12.630 1.514 3.671 1.00 45.50 91 LEU A N 1
ATOM 733 C CA . LEU A 1 91 ? -12.699 2.789 2.945 1.00 45.50 91 LEU A CA 1
ATOM 734 C C . LEU A 1 91 ? -11.274 3.330 2.772 1.00 45.50 91 LEU A C 1
ATOM 736 O O . LEU A 1 91 ? -10.722 3.969 3.657 1.00 45.50 91 LEU A O 1
ATOM 740 N N . VAL A 1 92 ? -10.663 3.034 1.633 1.00 46.72 92 VAL A N 1
ATOM 741 C CA . VAL A 1 92 ? -9.464 3.726 1.160 1.00 46.72 92 VAL A CA 1
ATOM 742 C C . VAL A 1 92 ? -9.917 5.102 0.675 1.00 46.72 92 VAL A C 1
ATOM 744 O O . VAL A 1 92 ? -10.505 5.207 -0.399 1.00 46.72 92 VAL A O 1
ATOM 747 N N . GLU A 1 93 ? -9.685 6.160 1.445 1.00 41.97 93 GLU A N 1
ATOM 748 C CA . GLU A 1 93 ? -9.839 7.526 0.936 1.00 41.97 93 GLU A CA 1
ATOM 749 C C . GLU A 1 93 ? -8.492 7.924 0.314 1.00 41.97 93 GLU A C 1
ATOM 751 O O . GLU A 1 93 ? -7.476 8.058 0.981 1.00 41.97 93 GLU A O 1
ATOM 756 N N . ILE A 1 94 ? -8.438 8.020 -1.010 1.00 42.81 94 ILE A N 1
ATOM 757 C CA . ILE A 1 94 ? -7.257 8.529 -1.711 1.00 42.81 94 ILE A CA 1
ATOM 758 C C . ILE A 1 94 ? -7.377 10.053 -1.668 1.00 42.81 94 ILE A C 1
ATOM 760 O O . ILE A 1 94 ? -8.343 10.594 -2.200 1.00 42.81 94 ILE A O 1
ATOM 764 N N . ARG A 1 95 ? -6.450 10.742 -0.992 1.00 39.16 95 ARG A N 1
ATOM 765 C CA . ARG A 1 95 ? -6.395 12.211 -0.999 1.00 39.16 95 ARG A CA 1
ATOM 766 C C . ARG A 1 95 ? -5.366 12.687 -2.012 1.00 39.16 95 ARG A C 1
ATOM 768 O O . ARG A 1 95 ? -4.208 12.283 -1.937 1.00 39.16 95 ARG A O 1
ATOM 775 N N . ASP A 1 96 ? -5.806 13.552 -2.920 1.00 34.44 96 ASP A N 1
ATOM 776 C CA . ASP A 1 96 ? -4.937 14.255 -3.858 1.00 34.44 96 ASP A CA 1
ATOM 777 C C . ASP A 1 96 ? -3.917 15.119 -3.106 1.00 34.44 96 ASP A C 1
ATOM 779 O O . ASP A 1 96 ? -4.250 15.808 -2.137 1.00 34.44 96 ASP A O 1
ATOM 783 N N . VAL A 1 97 ? -2.672 15.104 -3.580 1.00 44.00 97 VAL A N 1
ATOM 784 C CA . VAL A 1 97 ? -1.683 16.130 -3.242 1.00 44.00 97 VAL A CA 1
ATOM 785 C C . VAL A 1 97 ? -1.737 17.170 -4.371 1.00 44.00 97 VAL A C 1
ATOM 787 O O . VAL A 1 97 ? -1.615 16.768 -5.532 1.00 44.00 97 VAL A O 1
ATOM 790 N N . PRO A 1 98 ? -1.965 18.469 -4.084 1.00 43.56 98 PRO A N 1
ATOM 791 C CA . PRO A 1 98 ? -1.951 19.514 -5.108 1.00 43.56 98 PRO A CA 1
ATOM 792 C C . PRO A 1 98 ? -0.565 19.620 -5.778 1.00 43.56 98 PRO A C 1
ATOM 794 O O . PRO A 1 98 ? 0.410 19.154 -5.185 1.00 43.56 98 PRO A O 1
ATOM 797 N N . PRO A 1 99 ? -0.480 20.215 -6.985 1.00 43.59 99 PRO A N 1
ATOM 798 C CA . PRO A 1 99 ? 0.765 20.345 -7.749 1.00 43.59 99 PRO A CA 1
ATOM 799 C C . PRO A 1 99 ? 1.881 21.098 -7.014 1.00 43.59 99 PRO A C 1
ATOM 801 O O . PRO A 1 99 ? 1.566 21.987 -6.189 1.00 43.59 99 PRO A O 1
#

Secondary structure (DSSP, 8-state):
-------EEEEEEEEE-TTSPEEEEEEEEE--SSSSS-EEEEPPHHHHHHHHHS---S-S--EEEE-STTEEEETTT--EEETTHHHHS-----PPPP-

Organism: NCBI:txid456999

Sequence (99 aa):
MEPRKPYFFYFVTNGRTRSGAPIYNILKHTPGSTTPRAFTAEIRCSDLWHEAYSIKDGCSFVQYIDGPEYHISCLGCGREFAKRYLRQGTLVEIRDVPP

pLDDT: mean 71.95, std 17.31, range [33.25, 94.0]